Protein AF-A0A2D6W1P0-F1 (afdb_monomer)

Solvent-accessible surface area (backbone atoms only — not comparable to full-atom values): 7410 Å² total; per-residue (Å²): 141,78,86,78,76,79,47,57,60,97,84,39,80,46,77,83,50,71,80,72,57,67,81,86,66,73,48,84,64,93,72,79,50,65,65,57,55,51,51,40,35,72,73,71,72,52,80,38,62,82,81,75,64,60,64,67,62,50,53,52,54,52,46,55,55,42,56,55,36,45,76,72,60,40,39,37,80,93,46,64,66,88,75,61,48,64,22,85,86,48,63,71,57,87,84,68,80,71,76,78,73,72,79,70,78,71,79,70,80,82,126

Secondary structure (DSSP, 8-state):
-------EETTEE---SGGGS----B---TT--HHHHHHHHHHHS--B-TT-S-HHHHHHHHHHHHHHHHHTT-B-TTS-GGG-PBPGGG---TT----------------

pLDDT: mean 74.5, std 21.24, range [29.62, 96.38]

Radius of gyration: 19.56 Å; Cα contacts (8 Å, |Δi|>4): 66; chains: 1; bounding box: 36×55×46 Å

Foldseek 3Di:
DDDPPQDDDVNHGQDPDVVSVDDQDAQDPPDVPVVSVVVCCVPVVDHDHPPPDDPVVVLVVLLVVLVVCVVVVQADPVDDSSVRHGDPVNPPPPPPPPPPPPPPVPPVPPD

Mean predicted aligned error: 12.72 Å

Structure (mmCIF, N/CA/C/O backbone):
data_AF-A0A2D6W1P0-F1
#
_entry.id   AF-A0A2D6W1P0-F1
#
loop_
_atom_site.group_PDB
_atom_site.id
_atom_site.type_symbol
_atom_site.label_atom_id
_atom_site.label_alt_id
_atom_site.label_comp_id
_atom_site.label_asym_id
_atom_site.label_entity_id
_atom_site.label_seq_id
_atom_site.pdbx_PDB_ins_code
_atom_site.Cartn_x
_atom_site.Cartn_y
_atom_site.Cartn_z
_atom_site.occupancy
_atom_site.B_iso_or_equiv
_atom_site.auth_seq_id
_atom_site.auth_comp_id
_atom_site.auth_asym_id
_atom_site.auth_atom_id
_atom_site.pdbx_PDB_model_num
ATOM 1 N N . MET A 1 1 ? 5.091 34.221 12.058 1.00 39.25 1 MET A N 1
ATOM 2 C CA . MET A 1 1 ? 4.004 33.687 11.210 1.00 39.25 1 MET A CA 1
ATOM 3 C C . MET A 1 1 ? 4.605 33.625 9.813 1.00 39.25 1 MET A C 1
ATOM 5 O O . MET A 1 1 ? 4.682 34.667 9.190 1.00 39.25 1 MET A O 1
ATOM 9 N N . THR A 1 2 ? 5.288 32.566 9.380 1.00 40.50 2 THR A N 1
ATOM 10 C CA . THR A 1 2 ? 5.061 31.110 9.481 1.00 40.50 2 THR A CA 1
ATOM 11 C C . THR A 1 2 ? 6.376 30.348 9.733 1.00 40.50 2 THR A C 1
ATOM 13 O O . THR A 1 2 ? 7.418 30.749 9.232 1.00 40.50 2 THR A O 1
ATOM 16 N N . ASP A 1 3 ? 6.328 29.281 10.533 1.00 44.81 3 ASP A N 1
ATOM 17 C CA . ASP A 1 3 ? 7.434 28.335 10.744 1.00 44.81 3 ASP A CA 1
ATOM 18 C C . ASP A 1 3 ? 7.416 27.327 9.584 1.00 44.81 3 ASP A C 1
ATOM 20 O O . ASP A 1 3 ? 6.594 26.410 9.564 1.00 44.81 3 ASP A O 1
ATOM 24 N N . GLU A 1 4 ? 8.224 27.562 8.545 1.00 56.94 4 GLU A N 1
ATOM 25 C CA . GLU A 1 4 ? 8.414 26.591 7.464 1.00 56.94 4 GLU A CA 1
ATOM 26 C C . GLU A 1 4 ? 9.164 25.387 8.033 1.00 56.94 4 GLU A C 1
ATOM 28 O O . GLU A 1 4 ? 10.386 25.392 8.183 1.00 56.94 4 GLU A O 1
ATOM 33 N N . THR A 1 5 ? 8.408 24.354 8.402 1.00 65.62 5 THR A N 1
ATOM 34 C CA . THR A 1 5 ? 8.936 23.113 8.960 1.00 65.62 5 THR A CA 1
ATOM 35 C C . THR A 1 5 ? 9.919 22.498 7.968 1.00 65.62 5 THR A C 1
ATOM 37 O O . THR A 1 5 ? 9.521 21.870 6.985 1.00 65.62 5 THR A O 1
ATOM 40 N N . THR A 1 6 ? 11.215 22.690 8.216 1.00 72.81 6 THR A N 1
ATOM 41 C CA . THR A 1 6 ? 12.283 22.068 7.433 1.00 72.81 6 THR A CA 1
ATOM 42 C C . THR A 1 6 ? 12.083 20.557 7.497 1.00 72.81 6 THR A C 1
ATOM 44 O O . THR A 1 6 ? 12.188 19.944 8.561 1.00 72.81 6 THR A O 1
ATOM 47 N N . ARG A 1 7 ? 11.735 19.946 6.362 1.00 74.38 7 ARG A N 1
ATOM 48 C CA . ARG A 1 7 ? 11.598 18.492 6.256 1.00 74.38 7 ARG A CA 1
ATOM 49 C C . ARG A 1 7 ? 12.997 17.904 6.185 1.00 74.38 7 ARG A C 1
ATOM 51 O O . ARG A 1 7 ? 13.797 18.350 5.375 1.00 74.38 7 ARG A O 1
ATOM 58 N N . CYS A 1 8 ? 13.296 16.912 7.017 1.00 80.94 8 CYS A N 1
ATOM 59 C CA . CYS A 1 8 ? 14.613 16.280 7.053 1.00 80.94 8 CYS A CA 1
ATOM 60 C C . CYS A 1 8 ? 14.511 14.763 6.860 1.00 80.94 8 CYS A C 1
ATOM 62 O O . CYS A 1 8 ? 13.665 14.112 7.473 1.00 80.94 8 CYS A O 1
ATOM 64 N N . PHE A 1 9 ? 15.427 14.177 6.088 1.00 74.19 9 PHE A N 1
ATOM 65 C CA . PHE A 1 9 ? 15.638 12.732 5.988 1.00 74.19 9 PHE A CA 1
ATOM 66 C C . PHE A 1 9 ? 16.990 12.388 6.610 1.00 74.19 9 PHE A C 1
ATOM 68 O O . PHE A 1 9 ? 18.024 12.917 6.211 1.00 74.19 9 PHE A O 1
ATOM 75 N N . ARG A 1 10 ? 16.992 11.532 7.641 1.00 82.56 10 ARG A N 1
ATOM 76 C CA . ARG A 1 10 ? 18.196 11.210 8.439 1.00 82.56 10 ARG A CA 1
ATOM 77 C C . ARG A 1 10 ? 18.926 12.456 8.980 1.00 82.56 10 ARG A C 1
ATOM 79 O O . ARG A 1 10 ? 20.151 12.478 9.052 1.00 82.56 10 ARG A O 1
ATOM 86 N N . GLY A 1 11 ? 18.172 13.495 9.343 1.00 82.56 11 GLY A N 1
ATOM 87 C CA . GLY A 1 11 ? 18.719 14.763 9.840 1.00 82.56 11 GLY A CA 1
ATOM 88 C C . GLY A 1 11 ? 19.332 15.666 8.764 1.00 82.56 11 GLY A C 1
ATOM 89 O O . GLY A 1 11 ? 19.842 16.726 9.106 1.00 82.56 11 GLY A O 1
ATOM 90 N N . GLN A 1 12 ? 19.279 15.276 7.487 1.00 81.12 12 GLN A N 1
ATOM 91 C CA . GLN A 1 12 ? 19.648 16.137 6.366 1.00 81.12 12 GLN A CA 1
ATOM 92 C C . GLN A 1 12 ? 18.402 16.853 5.843 1.00 81.12 12 GLN A C 1
ATOM 94 O O . GLN A 1 12 ? 17.386 16.178 5.648 1.00 81.12 12 GLN A O 1
ATOM 99 N N . PRO A 1 13 ? 18.449 18.179 5.626 1.00 83.94 13 PRO A N 1
ATOM 100 C CA . PRO A 1 13 ? 17.324 18.908 5.061 1.00 83.94 13 PRO A CA 1
ATOM 101 C C . PRO A 1 13 ? 17.007 18.363 3.667 1.00 83.94 13 PRO A C 1
ATOM 103 O O . PRO A 1 13 ? 17.900 18.120 2.857 1.00 83.94 13 PRO A O 1
ATOM 106 N N . VAL A 1 14 ? 15.724 18.140 3.415 1.00 82.88 14 VAL A N 1
ATOM 107 C CA . VAL A 1 14 ? 15.178 17.714 2.131 1.00 82.88 14 VAL A CA 1
ATOM 108 C C . VAL A 1 14 ? 14.498 18.920 1.520 1.00 82.88 14 VAL A C 1
ATOM 110 O O . VAL A 1 14 ? 13.661 19.564 2.156 1.00 82.88 14 VAL A O 1
ATOM 113 N N . GLU A 1 15 ? 14.865 19.219 0.282 1.00 82.19 15 GLU A N 1
ATOM 114 C CA . GLU A 1 15 ? 14.207 20.260 -0.485 1.00 82.19 15 GLU A CA 1
ATOM 115 C C . GLU A 1 15 ? 12.730 19.890 -0.674 1.00 82.19 15 GLU A C 1
ATOM 117 O O . GLU A 1 15 ? 12.401 18.817 -1.175 1.00 82.19 15 GLU A O 1
ATOM 122 N N . ALA A 1 16 ? 11.836 20.751 -0.186 1.00 76.81 16 ALA A N 1
ATOM 123 C CA . ALA A 1 16 ? 10.405 20.469 -0.124 1.00 76.81 16 ALA A CA 1
ATOM 124 C C . ALA A 1 16 ? 9.620 20.999 -1.338 1.00 76.81 16 ALA A C 1
ATOM 126 O O . ALA A 1 16 ? 8.387 21.005 -1.310 1.00 76.81 16 ALA A O 1
ATOM 127 N N . THR A 1 17 ? 10.319 21.485 -2.366 1.00 79.12 17 THR A N 1
ATOM 128 C CA . THR A 1 17 ? 9.713 22.044 -3.577 1.00 79.12 17 THR A CA 1
ATOM 129 C C . THR A 1 17 ? 9.045 20.927 -4.387 1.00 79.12 17 THR A C 1
ATOM 131 O O . THR A 1 17 ? 9.562 19.807 -4.426 1.00 79.12 17 THR A O 1
ATOM 134 N N . PRO A 1 18 ? 7.887 21.173 -5.027 1.00 70.56 18 PRO A N 1
ATOM 135 C CA . PRO A 1 18 ? 7.272 20.195 -5.925 1.00 70.56 18 PRO A CA 1
ATOM 136 C C . PRO A 1 18 ? 8.238 19.699 -7.007 1.00 70.56 18 PRO A C 1
ATOM 138 O O . PRO A 1 18 ? 8.207 18.533 -7.373 1.00 70.56 18 PRO A O 1
ATOM 141 N N . GLU A 1 19 ? 9.141 20.559 -7.472 1.00 76.50 19 GLU A N 1
ATOM 142 C CA . GLU A 1 19 ? 10.140 20.252 -8.493 1.00 76.50 19 GLU A CA 1
ATOM 143 C C . GLU A 1 19 ? 11.246 19.314 -7.981 1.00 76.50 19 GLU A C 1
ATOM 145 O O . GLU A 1 19 ? 11.792 18.534 -8.764 1.00 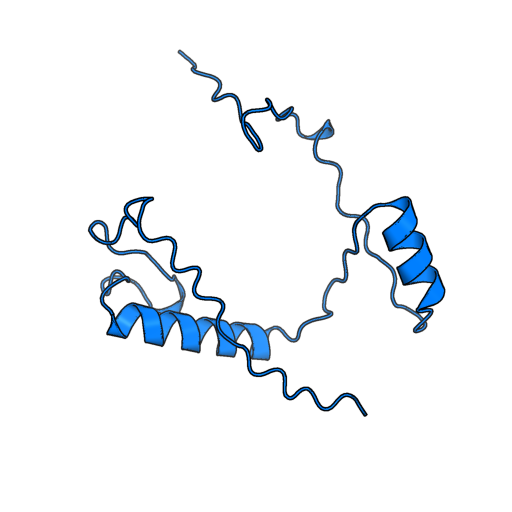76.50 19 GLU A O 1
ATOM 150 N N . ALA A 1 20 ? 11.555 19.344 -6.677 1.00 77.44 20 ALA A N 1
ATOM 151 C CA . ALA A 1 20 ? 12.472 18.391 -6.046 1.00 77.44 20 ALA A CA 1
ATOM 152 C C . ALA A 1 20 ? 11.873 16.976 -5.953 1.00 77.44 20 ALA A C 1
ATOM 154 O O . ALA A 1 20 ? 12.613 15.990 -5.903 1.00 77.44 20 ALA A O 1
ATOM 155 N N . PHE A 1 21 ? 10.541 16.858 -5.979 1.00 73.69 21 PHE A N 1
ATOM 156 C CA . PHE A 1 21 ? 9.817 15.590 -6.042 1.00 73.69 21 PHE A CA 1
ATOM 157 C C . PHE A 1 21 ? 9.245 15.372 -7.449 1.00 73.69 21 PHE A C 1
ATOM 159 O O . PHE A 1 21 ? 8.067 15.605 -7.704 1.00 73.69 21 PHE A O 1
ATOM 166 N N . GLY A 1 22 ? 10.080 14.901 -8.377 1.00 75.19 22 GLY A N 1
ATOM 167 C CA . GLY A 1 22 ? 9.614 14.506 -9.711 1.00 75.19 22 GLY A CA 1
ATOM 168 C C . GLY A 1 22 ? 8.569 13.379 -9.673 1.00 75.19 22 GLY A C 1
ATOM 169 O O . GLY A 1 22 ? 8.502 12.597 -8.721 1.00 75.19 22 GLY A O 1
ATOM 170 N N . GLU A 1 23 ? 7.761 13.265 -10.729 1.00 80.25 23 GLU A N 1
ATOM 171 C CA . GLU A 1 23 ? 6.791 12.172 -10.857 1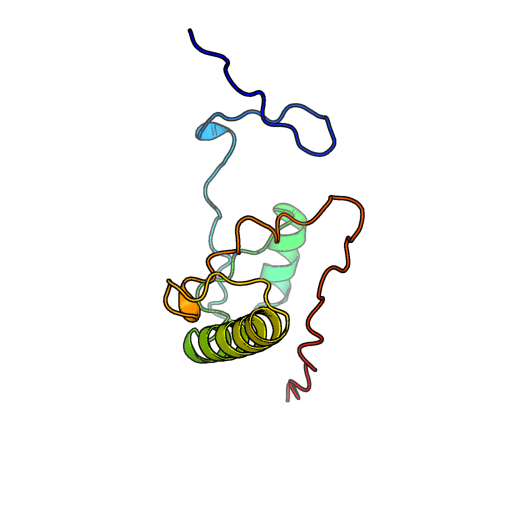.00 80.25 23 GLU A CA 1
ATOM 172 C C . GLU A 1 23 ? 7.483 10.803 -10.948 1.00 80.25 23 GLU A C 1
ATOM 174 O O . GLU A 1 23 ? 8.522 10.639 -11.596 1.00 80.25 23 GLU A O 1
ATOM 179 N N . LEU A 1 24 ? 6.870 9.782 -10.340 1.00 83.94 24 LEU A N 1
ATOM 180 C CA . LEU A 1 24 ? 7.318 8.403 -10.510 1.00 83.94 24 LEU A CA 1
ATOM 181 C C . LEU A 1 24 ? 6.994 7.938 -11.927 1.00 83.94 24 LEU A C 1
ATOM 183 O O . LEU A 1 24 ? 5.835 7.728 -12.282 1.00 83.94 24 LEU A O 1
ATOM 187 N N . ARG A 1 25 ? 8.030 7.732 -12.742 1.00 84.69 25 ARG A N 1
ATOM 188 C CA . ARG A 1 25 ? 7.853 7.265 -14.117 1.00 84.69 25 ARG A CA 1
ATOM 189 C C . ARG A 1 25 ? 7.477 5.778 -14.126 1.00 84.69 25 ARG A C 1
ATOM 191 O O . ARG A 1 25 ? 8.318 4.976 -13.705 1.00 84.69 25 ARG A O 1
ATOM 198 N N . PRO A 1 26 ? 6.309 5.381 -14.675 1.00 84.50 26 PRO A N 1
ATOM 199 C CA . PRO A 1 26 ? 5.908 3.978 -14.762 1.00 84.50 26 PRO A CA 1
ATOM 200 C C . PRO A 1 26 ? 6.990 3.140 -15.434 1.00 84.50 26 PRO A C 1
ATOM 202 O O . PRO A 1 26 ? 7.513 3.506 -16.490 1.00 84.50 26 PRO A O 1
ATOM 205 N N . SER A 1 27 ? 7.369 2.042 -14.796 1.00 84.19 27 SER A N 1
ATOM 206 C CA . SER A 1 27 ? 8.227 1.020 -15.376 1.00 84.19 27 SER A CA 1
ATOM 207 C C . SER A 1 27 ? 7.348 0.113 -16.212 1.00 84.19 27 SER A C 1
ATOM 209 O O . SER A 1 27 ? 6.629 -0.719 -15.671 1.00 84.19 27 SER A O 1
ATOM 211 N N . ASP A 1 28 ? 7.364 0.340 -17.524 1.00 71.69 28 ASP A N 1
ATOM 212 C CA . ASP A 1 28 ? 6.597 -0.465 -18.462 1.00 71.69 28 ASP A CA 1
ATOM 213 C C . ASP A 1 28 ? 6.979 -1.946 -18.325 1.00 71.69 28 ASP A C 1
ATOM 215 O O . ASP A 1 28 ? 8.154 -2.318 -18.381 1.00 71.69 28 ASP A O 1
ATOM 219 N N . VAL A 1 29 ? 5.965 -2.775 -18.096 1.00 65.19 29 VAL A N 1
ATOM 220 C CA . VAL A 1 29 ? 6.077 -4.227 -17.930 1.00 65.19 29 VAL A CA 1
ATOM 221 C C . VAL A 1 29 ? 5.637 -4.946 -19.207 1.00 65.19 29 VAL A C 1
ATOM 223 O O . VAL A 1 29 ? 5.626 -6.174 -19.222 1.00 65.19 29 VAL A O 1
ATOM 226 N N . ALA A 1 30 ? 5.276 -4.208 -20.271 1.00 57.66 30 ALA A N 1
ATOM 227 C CA . ALA A 1 30 ? 4.484 -4.687 -21.403 1.00 57.66 30 ALA A CA 1
ATOM 228 C C . ALA A 1 30 ? 4.973 -5.981 -22.063 1.00 57.66 30 ALA A C 1
ATOM 230 O O . ALA A 1 30 ? 4.176 -6.611 -22.750 1.00 57.66 30 ALA A O 1
ATOM 231 N N . GLN A 1 31 ? 6.219 -6.427 -21.867 1.00 55.22 31 GLN A N 1
ATOM 232 C CA . GLN A 1 31 ? 6.677 -7.724 -22.375 1.00 55.22 31 GLN A CA 1
ATOM 233 C C . GLN A 1 31 ? 7.731 -8.408 -21.491 1.00 55.22 31 GLN A C 1
ATOM 235 O O . GLN A 1 31 ? 8.785 -8.751 -22.006 1.00 55.22 31 GLN A O 1
ATOM 240 N N . HIS A 1 32 ? 7.507 -8.598 -20.181 1.00 54.91 32 HIS A N 1
ATOM 241 C CA . HIS A 1 32 ? 8.344 -9.478 -19.325 1.00 54.91 32 HIS A CA 1
ATOM 242 C C . HIS A 1 32 ? 9.872 -9.345 -19.512 1.00 54.91 32 HIS A C 1
ATOM 244 O O . HIS A 1 32 ? 10.626 -10.297 -19.308 1.00 54.91 32 HIS A O 1
ATOM 250 N N . ALA A 1 33 ? 10.359 -8.170 -19.909 1.00 70.25 33 ALA A N 1
ATOM 251 C CA . ALA A 1 33 ? 11.765 -7.969 -20.183 1.00 70.25 33 ALA A CA 1
ATOM 252 C C . ALA A 1 33 ? 12.427 -7.687 -18.838 1.00 70.25 33 ALA A C 1
ATOM 254 O O . ALA A 1 33 ? 12.648 -6.536 -18.462 1.00 70.25 33 ALA A O 1
ATOM 255 N N . THR A 1 34 ? 12.703 -8.746 -18.075 1.00 78.56 34 THR A N 1
ATOM 256 C CA . THR A 1 34 ? 13.415 -8.676 -16.791 1.00 78.56 34 THR A CA 1
ATOM 257 C C . THR A 1 34 ? 14.694 -7.838 -16.908 1.00 78.56 34 THR A C 1
ATOM 259 O O . THR A 1 34 ? 15.073 -7.153 -15.959 1.00 78.56 34 THR A O 1
ATOM 262 N N . ASP A 1 35 ? 15.317 -7.822 -18.088 1.00 85.00 35 ASP A N 1
ATOM 263 C CA . ASP A 1 35 ? 16.485 -6.998 -18.391 1.00 85.00 35 ASP A CA 1
ATOM 264 C C . ASP A 1 35 ? 16.183 -5.496 -18.464 1.00 85.00 35 ASP A C 1
ATOM 266 O O . ASP A 1 35 ? 16.978 -4.703 -17.963 1.00 85.00 35 ASP A O 1
ATOM 270 N N . GLU A 1 36 ? 15.032 -5.080 -18.999 1.00 85.00 36 GLU A N 1
ATOM 271 C CA . GLU A 1 36 ? 14.623 -3.669 -19.003 1.00 85.00 36 GLU A CA 1
ATOM 272 C C . GLU A 1 36 ? 14.312 -3.191 -17.583 1.00 85.00 36 GLU A C 1
ATOM 274 O O . GLU A 1 36 ? 14.756 -2.116 -17.178 1.00 85.00 36 GLU A O 1
ATOM 279 N N . LEU A 1 37 ? 13.636 -4.019 -16.782 1.00 87.69 37 LEU A N 1
ATOM 280 C CA . LEU A 1 37 ? 13.405 -3.714 -15.368 1.00 87.69 37 LEU A CA 1
ATOM 281 C C . LEU A 1 37 ? 14.728 -3.600 -14.603 1.00 87.69 37 LEU A C 1
ATOM 283 O O . LEU A 1 37 ? 14.913 -2.663 -13.830 1.00 87.69 37 LEU A O 1
ATOM 287 N N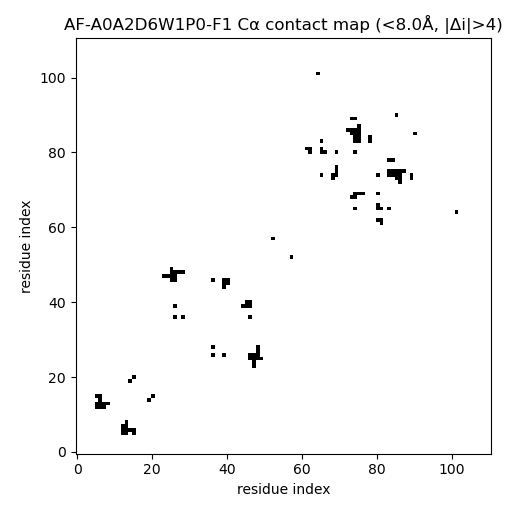 . ARG A 1 38 ? 15.685 -4.503 -14.850 1.00 87.62 38 ARG A N 1
ATOM 288 C CA . ARG A 1 38 ? 17.017 -4.433 -14.236 1.00 87.62 38 ARG A CA 1
ATOM 289 C C . ARG A 1 38 ? 17.770 -3.177 -14.670 1.00 87.62 38 ARG A C 1
ATOM 291 O O . ARG A 1 38 ? 18.347 -2.502 -13.820 1.00 87.62 38 ARG A O 1
ATOM 298 N N . ARG A 1 39 ? 17.729 -2.833 -15.960 1.00 88.25 39 ARG A N 1
ATOM 299 C CA . ARG A 1 39 ? 18.337 -1.612 -16.502 1.00 88.25 39 ARG A CA 1
ATOM 300 C C . ARG A 1 39 ? 17.738 -0.365 -15.855 1.00 88.25 39 ARG A C 1
ATOM 302 O O . ARG A 1 39 ? 18.485 0.522 -15.452 1.00 88.25 39 ARG A O 1
ATOM 309 N N . ARG A 1 40 ? 16.410 -0.304 -15.710 1.00 88.25 40 ARG A N 1
ATOM 310 C CA . ARG A 1 40 ? 15.726 0.809 -15.039 1.00 88.25 40 ARG A CA 1
ATOM 311 C C . ARG A 1 40 ? 16.051 0.886 -13.559 1.00 88.25 40 ARG A C 1
ATOM 313 O O . ARG A 1 40 ? 16.346 1.969 -13.080 1.00 88.25 40 ARG A O 1
ATOM 320 N N . PHE A 1 41 ? 16.088 -0.241 -12.853 1.00 88.75 41 PHE A N 1
ATOM 321 C CA . PHE A 1 41 ? 16.490 -0.253 -11.449 1.00 88.75 41 PHE A CA 1
ATOM 322 C C . PHE A 1 41 ? 17.923 0.268 -11.261 1.00 88.75 41 PHE A C 1
ATOM 324 O O . PHE A 1 41 ? 18.180 1.037 -10.343 1.00 88.75 41 PHE A O 1
ATOM 331 N N . GLN A 1 42 ? 18.845 -0.097 -12.157 1.00 91.44 42 GLN A N 1
ATOM 332 C CA . GLN A 1 42 ? 20.223 0.405 -12.131 1.00 91.44 42 GLN A CA 1
ATOM 333 C C . GLN A 1 42 ? 20.330 1.89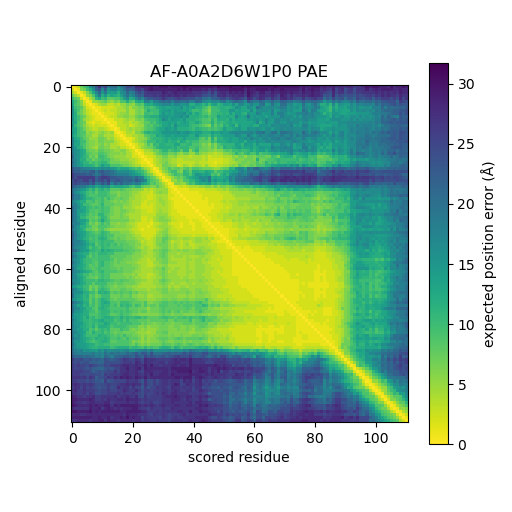9 -12.470 1.00 91.44 42 GLN A C 1
ATOM 335 O O . GLN A 1 42 ? 21.164 2.584 -11.887 1.00 91.44 42 GLN A O 1
ATOM 340 N N . ALA A 1 43 ? 19.524 2.394 -13.412 1.00 89.25 43 ALA A N 1
ATOM 341 C CA . ALA A 1 43 ? 19.576 3.785 -13.860 1.00 89.25 43 ALA A CA 1
ATOM 342 C C . ALA A 1 43 ? 18.838 4.747 -12.916 1.00 89.25 43 ALA A C 1
ATOM 344 O O . ALA A 1 43 ? 19.367 5.801 -12.576 1.00 89.25 43 ALA A O 1
ATOM 345 N N . ASP A 1 44 ? 17.629 4.374 -12.497 1.00 87.12 44 ASP A N 1
ATOM 346 C CA . ASP A 1 44 ? 16.709 5.240 -11.759 1.00 87.12 44 ASP A CA 1
ATOM 347 C C . ASP A 1 44 ? 16.768 4.980 -10.239 1.00 87.12 44 ASP A C 1
ATOM 349 O O . ASP A 1 44 ? 16.359 5.826 -9.450 1.00 87.12 44 ASP A O 1
ATOM 353 N N . GLY A 1 45 ? 17.266 3.814 -9.801 1.00 89.44 45 GLY A N 1
ATOM 354 C CA . GLY A 1 45 ? 17.312 3.412 -8.386 1.00 89.44 45 GLY A CA 1
ATOM 355 C C . GLY A 1 45 ? 15.966 2.951 -7.810 1.00 89.44 45 GLY A C 1
ATOM 356 O O . GLY A 1 45 ? 15.882 2.615 -6.630 1.00 89.44 45 GLY A O 1
ATOM 357 N N . TYR A 1 46 ? 14.911 2.923 -8.627 1.00 89.06 46 TYR A N 1
ATOM 358 C CA . TYR A 1 46 ? 13.565 2.502 -8.243 1.00 89.06 46 TYR A CA 1
ATOM 359 C C . TYR A 1 46 ? 12.822 1.853 -9.418 1.00 89.06 46 TYR A C 1
ATOM 361 O O . TYR A 1 46 ? 13.225 1.962 -10.576 1.00 89.06 46 TYR A O 1
ATOM 369 N N . LEU A 1 47 ? 11.706 1.184 -9.116 1.00 89.25 47 LEU A N 1
ATOM 370 C CA . LEU A 1 47 ? 10.734 0.713 -10.103 1.00 89.25 47 LEU A CA 1
ATOM 371 C C . LEU A 1 47 ? 9.331 1.101 -9.645 1.00 89.25 47 LEU A C 1
ATOM 373 O O . LEU A 1 47 ? 8.955 0.826 -8.507 1.00 89.25 47 LEU A O 1
ATOM 377 N N . TYR A 1 48 ? 8.553 1.710 -10.538 1.00 88.81 48 TYR A N 1
ATOM 378 C CA . TYR A 1 48 ? 7.146 2.005 -10.287 1.00 88.81 48 TYR A CA 1
ATOM 379 C C . TYR A 1 48 ? 6.274 1.095 -11.153 1.00 88.81 48 TYR A C 1
ATOM 381 O O . TYR A 1 48 ? 6.213 1.268 -12.367 1.00 88.81 48 TYR A O 1
ATOM 389 N N . LEU A 1 49 ? 5.640 0.099 -10.528 1.00 88.12 49 LEU A N 1
ATOM 390 C CA . LEU A 1 49 ? 4.871 -0.955 -11.197 1.00 88.12 49 LEU A CA 1
ATOM 391 C C . LEU A 1 49 ? 3.379 -0.810 -10.844 1.00 88.12 49 LEU A C 1
ATOM 393 O O . LEU A 1 49 ? 2.915 -1.426 -9.880 1.00 88.12 49 LEU A O 1
ATOM 397 N N . PRO A 1 50 ? 2.625 0.046 -11.560 1.00 84.19 50 PRO A N 1
ATOM 398 C CA . PRO A 1 50 ? 1.202 0.217 -11.297 1.00 84.19 50 PRO A CA 1
ATOM 399 C C . PRO A 1 50 ? 0.445 -1.089 -11.567 1.00 84.19 50 PRO A C 1
ATOM 401 O O . PRO A 1 50 ? 0.773 -1.819 -12.498 1.00 84.19 50 PRO A O 1
ATOM 404 N N . ALA A 1 51 ? -0.570 -1.373 -10.745 1.00 82.81 51 ALA A N 1
ATOM 405 C CA . ALA A 1 51 ? -1.421 -2.566 -10.847 1.00 82.81 51 ALA A CA 1
ATOM 406 C C . ALA A 1 51 ? -0.689 -3.925 -10.764 1.00 82.81 51 ALA A C 1
ATOM 408 O O . ALA A 1 51 ? -1.256 -4.948 -11.135 1.00 82.81 51 ALA A O 1
ATOM 409 N N . LEU A 1 52 ? 0.547 -3.961 -10.245 1.00 85.06 52 LEU A N 1
ATOM 410 C CA . LEU A 1 52 ? 1.247 -5.222 -9.972 1.00 85.06 52 LEU A CA 1
ATOM 411 C C . LEU A 1 52 ? 0.538 -6.058 -8.897 1.00 85.06 52 LEU A C 1
ATOM 413 O O . LEU A 1 52 ? 0.565 -7.284 -8.941 1.00 85.06 52 LEU A O 1
ATOM 417 N N . LEU A 1 53 ? -0.048 -5.382 -7.909 1.00 86.56 53 LEU A N 1
ATOM 418 C CA . LEU A 1 53 ? -0.736 -6.006 -6.788 1.00 86.56 53 LEU A CA 1
ATOM 419 C C . LEU A 1 53 ? -2.241 -5.946 -7.026 1.00 86.56 53 LEU A C 1
ATOM 421 O O . LEU A 1 53 ? -2.777 -4.889 -7.360 1.00 86.56 53 LEU A O 1
ATOM 425 N N . ASP A 1 54 ? -2.908 -7.075 -6.809 1.00 89.06 54 ASP A N 1
ATOM 426 C CA . ASP A 1 54 ? -4.362 -7.144 -6.801 1.00 89.06 54 ASP A CA 1
ATOM 427 C C . ASP A 1 54 ? -4.929 -6.367 -5.602 1.00 89.06 54 ASP A C 1
ATOM 429 O O . ASP A 1 54 ? -4.584 -6.627 -4.444 1.00 89.06 54 ASP A O 1
ATOM 433 N N . CYS A 1 55 ? -5.800 -5.397 -5.885 1.00 90.19 55 CYS A N 1
ATOM 434 C CA . CYS A 1 55 ? -6.372 -4.517 -4.870 1.00 90.19 55 CYS A CA 1
ATOM 435 C C . CYS A 1 55 ? -7.178 -5.293 -3.826 1.00 90.19 55 CYS A C 1
ATOM 437 O O . CYS A 1 55 ? -7.102 -4.958 -2.643 1.00 90.19 55 CYS A O 1
ATOM 439 N N . ASP A 1 56 ? -7.908 -6.331 -4.232 1.00 93.12 56 ASP A N 1
ATOM 440 C CA . ASP A 1 56 ? -8.745 -7.104 -3.313 1.00 93.12 56 ASP A CA 1
ATOM 441 C C . ASP A 1 56 ? -7.880 -7.885 -2.316 1.00 93.12 56 ASP A C 1
ATOM 443 O O . ASP A 1 56 ? -8.119 -7.835 -1.105 1.00 93.12 56 ASP A O 1
ATOM 447 N N . THR A 1 57 ? -6.803 -8.508 -2.800 1.00 92.38 57 THR A N 1
ATOM 448 C CA . THR A 1 57 ? -5.794 -9.168 -1.960 1.00 92.38 57 THR A CA 1
ATOM 449 C C . THR A 1 57 ? -5.165 -8.197 -0.954 1.00 92.38 57 THR A C 1
ATOM 451 O O . THR A 1 57 ? -5.044 -8.514 0.233 1.00 92.38 57 THR A O 1
ATOM 454 N N . ILE A 1 58 ? -4.811 -6.982 -1.386 1.00 93.12 58 ILE A N 1
ATOM 455 C CA . ILE A 1 58 ? -4.228 -5.965 -0.497 1.00 93.12 58 ILE A CA 1
ATOM 456 C C . ILE A 1 58 ? -5.237 -5.471 0.542 1.00 93.12 58 ILE A C 1
ATOM 458 O O . ILE A 1 58 ? -4.876 -5.275 1.704 1.00 93.12 58 ILE A O 1
ATOM 462 N N . LEU A 1 59 ? -6.506 -5.299 0.168 1.00 94.56 59 LEU A N 1
ATOM 463 C CA . LEU A 1 59 ? -7.558 -4.894 1.101 1.00 94.56 59 LEU A CA 1
ATOM 464 C C . LEU A 1 59 ? -7.865 -5.985 2.135 1.00 94.56 59 LEU A C 1
ATOM 466 O O . LEU A 1 59 ? -8.107 -5.659 3.301 1.00 94.56 59 LEU A O 1
ATOM 470 N N . ALA A 1 60 ? -7.806 -7.260 1.745 1.00 94.44 60 ALA A N 1
ATOM 471 C CA . ALA A 1 60 ? -7.934 -8.385 2.666 1.00 94.44 60 ALA A CA 1
ATOM 472 C C . ALA A 1 60 ? -6.766 -8.431 3.666 1.00 94.44 60 ALA A C 1
ATOM 474 O O . ALA A 1 60 ? -6.999 -8.468 4.876 1.00 94.44 60 ALA A O 1
ATOM 475 N N . ALA A 1 61 ? -5.522 -8.319 3.186 1.00 93.38 61 ALA A N 1
ATOM 476 C CA . ALA A 1 61 ? -4.341 -8.251 4.049 1.00 93.38 61 ALA A CA 1
ATOM 477 C C . ALA A 1 61 ? -4.396 -7.038 4.996 1.00 93.38 61 ALA A C 1
ATOM 479 O O . ALA A 1 61 ? -4.144 -7.158 6.195 1.00 93.38 61 ALA A O 1
ATOM 480 N N . ARG A 1 62 ? -4.804 -5.864 4.488 1.00 95.56 62 ARG A N 1
ATOM 481 C CA . ARG A 1 62 ? -5.016 -4.662 5.310 1.00 95.56 62 ARG A CA 1
ATOM 482 C C . ARG A 1 62 ? -6.012 -4.930 6.437 1.00 95.56 62 ARG A C 1
ATOM 484 O O . ARG A 1 62 ? -5.742 -4.546 7.573 1.00 95.56 62 ARG A O 1
ATOM 491 N N . ARG A 1 63 ? -7.147 -5.570 6.141 1.00 96.19 63 ARG A N 1
ATOM 492 C CA . ARG A 1 63 ? -8.156 -5.911 7.153 1.00 96.19 63 ARG A CA 1
ATOM 493 C C . ARG A 1 63 ? -7.566 -6.792 8.247 1.00 96.19 63 ARG A C 1
ATOM 495 O O . ARG A 1 63 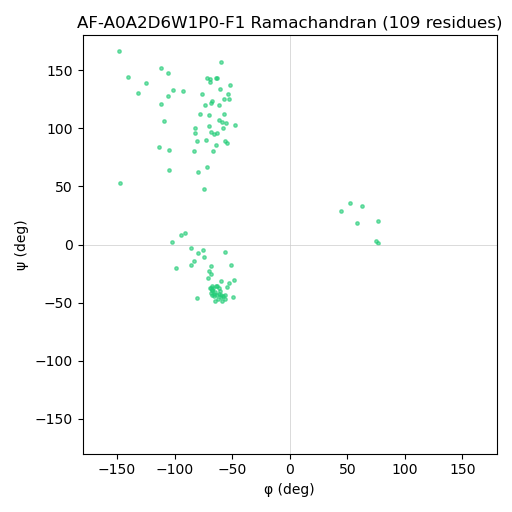? -7.725 -6.460 9.415 1.00 96.19 63 ARG A O 1
ATOM 502 N N . GLU A 1 64 ? -6.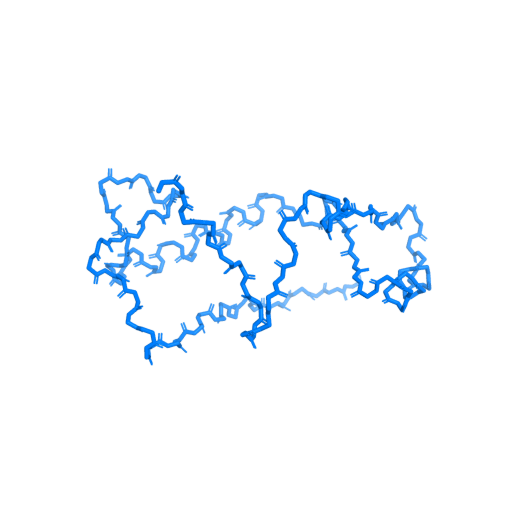850 -7.852 7.885 1.00 96.38 64 GLU A N 1
ATOM 503 C CA . GLU A 1 64 ? -6.248 -8.773 8.855 1.00 96.38 64 GLU A CA 1
ATOM 504 C C . GLU A 1 64 ? -5.318 -8.049 9.844 1.00 96.38 64 GLU A C 1
ATOM 506 O O . GLU A 1 64 ? -5.359 -8.283 11.057 1.00 96.38 64 GLU A O 1
ATOM 511 N N . ILE A 1 65 ? -4.497 -7.127 9.337 1.00 93.19 65 ILE A N 1
ATOM 512 C CA . ILE A 1 65 ? -3.598 -6.311 10.161 1.00 93.19 65 ILE A CA 1
ATOM 513 C C . ILE A 1 65 ? -4.401 -5.438 11.126 1.00 93.19 65 ILE A C 1
ATOM 515 O O . ILE A 1 65 ? -4.096 -5.390 12.319 1.00 93.19 65 ILE A O 1
ATOM 519 N N . LEU A 1 66 ? -5.445 -4.772 10.634 1.00 94.69 66 LEU A N 1
ATOM 520 C CA . LEU A 1 66 ? -6.281 -3.898 11.454 1.00 94.69 66 LEU A CA 1
ATOM 521 C C . LEU A 1 66 ? -7.059 -4.689 12.513 1.00 94.69 66 LEU A C 1
ATOM 523 O O . LEU A 1 66 ? -7.143 -4.240 13.651 1.00 94.69 66 LEU A O 1
ATOM 527 N N . GLU A 1 67 ? -7.537 -5.898 12.208 1.00 95.56 67 GLU A N 1
ATOM 528 C CA . GLU A 1 67 ? -8.171 -6.792 13.190 1.00 95.56 67 GLU A CA 1
ATOM 529 C C . GLU A 1 67 ? -7.197 -7.230 14.296 1.00 95.56 67 GLU A C 1
ATOM 531 O O . GLU A 1 67 ? -7.582 -7.381 15.459 1.00 95.56 67 GLU A O 1
ATOM 536 N N . ARG A 1 68 ? -5.916 -7.447 13.970 1.00 93.81 68 ARG A N 1
ATOM 537 C CA . ARG A 1 68 ? -4.871 -7.721 14.974 1.00 93.81 68 ARG A CA 1
ATOM 538 C C . ARG A 1 68 ? -4.641 -6.502 15.875 1.00 93.81 68 ARG A C 1
ATOM 540 O O . ARG A 1 68 ? -4.593 -6.664 17.093 1.00 93.81 68 ARG A O 1
ATOM 547 N N . LEU A 1 69 ? -4.558 -5.303 15.295 1.00 90.00 69 LEU A N 1
ATOM 548 C CA . LEU A 1 69 ? -4.362 -4.052 16.037 1.00 90.00 69 LEU A CA 1
ATOM 549 C C . LEU A 1 69 ? -5.571 -3.686 16.913 1.00 90.00 69 LEU A C 1
ATOM 551 O O . LEU A 1 69 ? -5.392 -3.267 18.057 1.00 90.00 69 LEU A O 1
ATOM 555 N N . ASP A 1 70 ? -6.795 -3.898 16.425 1.00 92.88 70 ASP A N 1
ATOM 556 C CA . ASP A 1 70 ? -8.022 -3.660 17.193 1.00 92.88 70 ASP A CA 1
ATOM 557 C C . ASP A 1 70 ? -8.136 -4.604 18.398 1.00 92.88 70 ASP A C 1
ATOM 559 O O . ASP A 1 70 ? -8.471 -4.177 19.508 1.00 92.88 70 ASP A O 1
ATOM 563 N N . ARG A 1 71 ? -7.774 -5.884 18.225 1.00 92.56 71 ARG A N 1
ATOM 564 C CA . ARG A 1 71 ? -7.704 -6.845 19.340 1.00 92.56 71 ARG A CA 1
ATOM 565 C C . ARG A 1 71 ? -6.716 -6.419 20.423 1.00 92.56 71 ARG A C 1
ATOM 567 O O . ARG A 1 71 ? -6.942 -6.715 21.592 1.00 92.56 71 ARG A O 1
ATOM 574 N N . GLN A 1 72 ? -5.647 -5.727 20.044 1.00 89.50 72 GLN A N 1
ATOM 575 C CA . GLN A 1 72 ? -4.636 -5.198 20.961 1.00 89.50 72 GLN A CA 1
ATOM 576 C C . GLN A 1 72 ? -5.007 -3.816 21.535 1.00 89.50 72 GLN A C 1
ATOM 578 O O . GLN A 1 72 ? -4.294 -3.304 22.394 1.00 89.50 72 GLN A O 1
ATOM 583 N N . GLY A 1 73 ? -6.130 -3.225 21.106 1.00 89.19 73 GLY A N 1
ATOM 584 C CA . GLY A 1 73 ? -6.614 -1.934 21.602 1.00 89.19 73 GLY A CA 1
ATOM 585 C C . GLY A 1 73 ? -5.860 -0.723 21.047 1.00 89.19 73 GLY A C 1
ATOM 586 O O . GLY A 1 73 ? -5.897 0.346 21.654 1.00 89.19 73 GLY A O 1
ATOM 587 N N . TYR A 1 74 ? -5.167 -0.877 19.914 1.00 90.50 74 TYR A N 1
ATOM 588 C CA . TYR A 1 74 ? -4.422 0.212 19.276 1.00 90.50 74 TYR A CA 1
ATOM 589 C C . TYR A 1 74 ? -5.288 1.111 18.381 1.00 90.50 74 TYR A C 1
ATOM 591 O O . TYR A 1 74 ? -4.851 2.195 18.004 1.00 90.50 74 TYR A O 1
ATOM 599 N N . LEU A 1 75 ? -6.508 0.690 18.036 1.00 91.81 75 LEU A N 1
ATOM 600 C CA . LEU A 1 75 ? -7.405 1.446 17.159 1.00 91.81 75 LEU A CA 1
ATOM 601 C C . LEU A 1 75 ? -8.548 2.102 17.937 1.00 91.81 75 LEU A C 1
ATOM 603 O O . LEU A 1 75 ? -9.021 1.578 18.948 1.00 91.81 75 LEU A O 1
ATOM 607 N N . ASP A 1 76 ? -8.991 3.259 17.453 1.00 92.12 76 ASP A N 1
ATOM 608 C CA . ASP A 1 76 ? -10.191 3.927 17.937 1.00 92.12 76 ASP A CA 1
ATOM 609 C C . ASP A 1 76 ? -11.441 3.248 17.362 1.00 92.12 76 ASP A C 1
ATOM 611 O O . ASP A 1 76 ? -11.735 3.324 16.168 1.00 92.12 76 ASP A O 1
ATOM 615 N N . ARG A 1 77 ? -12.205 2.598 18.243 1.00 93.50 77 ARG A N 1
ATOM 616 C CA . ARG A 1 77 ? -13.427 1.859 17.896 1.00 93.50 77 ARG A CA 1
ATOM 617 C C . ARG A 1 77 ? -14.636 2.749 17.608 1.00 93.50 77 ARG A C 1
ATOM 619 O O . ARG A 1 77 ? -15.678 2.227 17.221 1.00 93.50 77 ARG A O 1
ATOM 626 N N . ASN A 1 78 ? -14.519 4.067 17.780 1.00 95.69 78 ASN A N 1
ATOM 627 C CA . ASN A 1 78 ? -15.542 5.011 17.323 1.00 95.69 78 ASN A CA 1
ATOM 628 C C . ASN A 1 78 ? -15.528 5.190 15.796 1.00 95.69 78 ASN A C 1
ATOM 630 O O . ASN A 1 78 ? -16.460 5.770 15.239 1.00 95.69 78 ASN A O 1
ATOM 634 N N . HIS A 1 79 ? -14.498 4.675 15.122 1.00 92.88 79 HIS A N 1
ATOM 635 C CA . HIS A 1 79 ? -14.358 4.692 13.673 1.00 92.88 79 HIS A CA 1
ATOM 636 C C . HIS A 1 79 ? -14.481 3.277 13.080 1.00 92.88 79 HIS A C 1
ATOM 638 O O . HIS A 1 79 ? -14.147 2.289 13.741 1.00 92.88 79 HIS A O 1
ATOM 644 N N . PRO A 1 80 ? -14.945 3.145 11.823 1.00 96.38 80 PRO A N 1
ATOM 645 C CA . PRO A 1 80 ? -14.869 1.891 11.083 1.00 96.38 80 PRO A CA 1
ATOM 646 C C . PRO A 1 80 ? -13.452 1.306 11.084 1.00 96.38 80 PRO A C 1
ATOM 648 O O . PRO A 1 80 ? -12.478 2.010 10.831 1.00 96.38 80 PRO A O 1
ATOM 651 N N . LEU A 1 81 ? -13.339 -0.011 11.281 1.00 94.00 81 LEU A N 1
ATOM 652 C CA . LEU A 1 81 ? -12.053 -0.715 11.366 1.00 94.00 81 LEU A CA 1
ATOM 653 C C . LEU A 1 81 ? -11.092 -0.362 10.220 1.00 94.00 81 LEU A C 1
ATOM 655 O O . LEU A 1 81 ? -9.913 -0.118 10.456 1.00 94.00 81 LEU A O 1
ATOM 659 N N . MET A 1 82 ? -11.601 -0.329 8.984 1.00 95.44 82 MET A N 1
ATOM 660 C CA . MET A 1 82 ? -10.796 -0.118 7.775 1.00 95.44 82 MET A CA 1
ATOM 661 C C . MET A 1 82 ? -10.208 1.295 7.651 1.00 95.44 82 MET A C 1
ATOM 663 O O . MET A 1 82 ? -9.211 1.462 6.934 1.00 95.44 82 MET A O 1
ATOM 667 N N . ASP A 1 83 ? -10.755 2.272 8.381 1.00 95.38 83 ASP A N 1
ATOM 668 C CA . ASP A 1 83 ? -10.210 3.631 8.448 1.00 95.38 83 ASP A CA 1
ATOM 669 C C . ASP A 1 83 ? -8.868 3.635 9.195 1.00 95.38 83 ASP A C 1
ATOM 671 O O . ASP A 1 83 ? -8.002 4.461 8.913 1.00 95.38 83 ASP A O 1
ATOM 675 N N . GLY A 1 84 ? -8.646 2.657 10.085 1.00 92.50 84 GLY A N 1
ATOM 676 C CA . GLY A 1 84 ? -7.372 2.461 10.777 1.00 92.50 84 GLY A CA 1
ATOM 677 C C . GLY A 1 84 ? -6.981 3.638 11.669 1.00 92.50 84 GLY A C 1
ATOM 678 O O . GLY A 1 84 ? -5.797 3.947 11.792 1.00 92.50 84 GLY A O 1
ATOM 679 N N . VAL A 1 85 ? -7.969 4.311 12.263 1.00 92.38 85 VAL A N 1
ATOM 680 C CA . VAL A 1 85 ? -7.744 5.445 13.163 1.00 92.38 85 VAL A CA 1
ATOM 681 C C . VAL A 1 85 ? -7.087 4.940 14.445 1.00 92.38 85 VAL A C 1
ATOM 683 O O . VAL A 1 85 ? -7.627 4.071 15.125 1.00 92.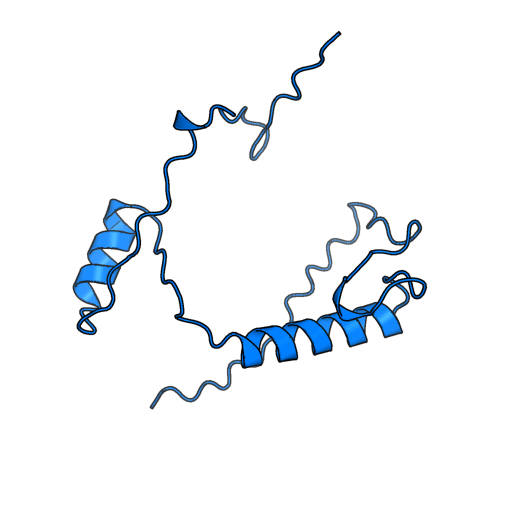38 85 VAL A O 1
ATOM 686 N N . ALA A 1 86 ? -5.904 5.463 14.765 1.00 91.25 86 ALA A N 1
ATOM 687 C CA . ALA A 1 86 ? -5.186 5.106 15.982 1.00 91.25 86 ALA A CA 1
ATOM 688 C C . ALA A 1 86 ? -5.867 5.711 17.216 1.00 91.25 86 ALA A C 1
ATOM 690 O O . ALA A 1 86 ? -6.329 6.850 17.190 1.00 91.25 86 ALA A O 1
ATOM 691 N N . HIS A 1 87 ? -5.876 4.974 18.323 1.00 86.06 87 HIS A N 1
ATOM 692 C CA . HIS A 1 87 ? -6.376 5.484 19.596 1.00 86.06 87 HIS A CA 1
ATOM 693 C C . HIS A 1 87 ? -5.422 6.563 20.150 1.00 86.06 87 HIS A C 1
ATOM 695 O O . HIS A 1 87 ? -4.207 6.378 20.121 1.00 86.06 87 HIS A O 1
ATOM 701 N N . GLU A 1 88 ? -5.908 7.661 20.736 1.00 78.06 88 GLU A N 1
ATOM 702 C CA . GLU A 1 88 ? -5.046 8.769 21.214 1.00 78.06 88 GLU A CA 1
ATOM 703 C C . GLU A 1 88 ? -3.934 8.309 22.179 1.00 78.06 88 GLU A C 1
ATOM 705 O O . GLU A 1 88 ? -2.796 8.773 22.131 1.00 78.06 88 GLU A O 1
ATOM 710 N N . LYS A 1 89 ? -4.246 7.326 23.033 1.00 67.44 89 LYS A N 1
ATOM 711 C CA . LYS A 1 89 ? -3.292 6.722 23.988 1.00 67.44 89 LYS A CA 1
ATOM 712 C C . LYS A 1 89 ? -2.348 5.684 23.380 1.00 67.44 89 LYS A C 1
ATOM 714 O O . LYS A 1 89 ? -1.460 5.201 24.072 1.00 67.44 89 LYS A O 1
ATOM 719 N N . SER A 1 90 ? -2.562 5.315 22.123 1.00 63.19 90 SER A N 1
ATOM 720 C CA . SER A 1 90 ? -1.707 4.385 21.386 1.00 63.19 90 SER A CA 1
ATOM 721 C C . SER A 1 90 ? -0.595 5.090 20.619 1.00 63.19 90 SER A C 1
ATOM 723 O O . SER A 1 90 ? 0.094 4.429 19.845 1.00 63.19 90 SER A O 1
ATOM 725 N N . ALA A 1 91 ? -0.394 6.400 20.853 1.00 53.53 91 ALA A N 1
ATOM 726 C CA . ALA A 1 91 ? 0.789 7.120 20.404 1.00 53.53 91 ALA A CA 1
ATOM 727 C C . ALA A 1 91 ? 2.012 6.283 20.777 1.00 53.53 91 ALA A C 1
ATOM 729 O O . ALA A 1 91 ? 2.376 6.164 21.949 1.00 53.53 91 ALA A O 1
ATOM 730 N N . VAL A 1 92 ? 2.562 5.613 19.766 1.00 54.00 92 VAL A N 1
ATOM 731 C CA . VAL A 1 92 ? 3.680 4.698 19.912 1.00 54.00 92 VAL A CA 1
ATOM 732 C C . VAL A 1 92 ? 4.798 5.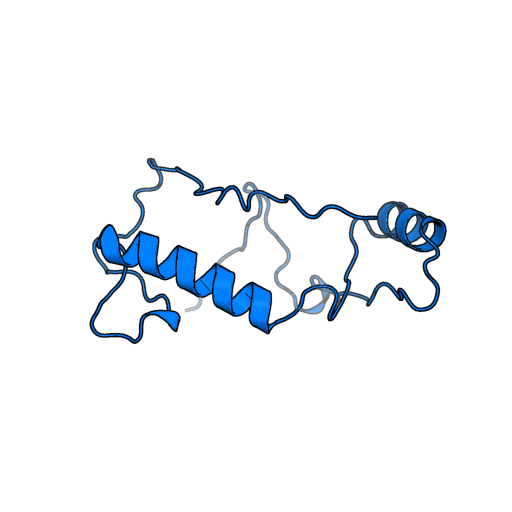533 20.507 1.00 54.00 92 VAL A C 1
ATOM 734 O O . VAL A 1 92 ? 5.375 6.378 19.822 1.00 54.00 92 VAL A O 1
ATOM 737 N N . SER A 1 93 ? 5.069 5.340 21.802 1.00 38.09 93 SER A N 1
ATOM 738 C CA . SER A 1 93 ? 6.291 5.856 22.399 1.00 38.09 93 SER A CA 1
ATOM 739 C C . SER A 1 93 ? 7.426 5.337 21.527 1.00 38.09 93 SER A C 1
ATOM 741 O O . SER A 1 93 ? 7.503 4.133 21.263 1.00 38.09 93 SER A O 1
ATOM 743 N N . ALA A 1 94 ? 8.260 6.248 21.027 1.00 44.75 94 ALA A N 1
ATOM 744 C CA . ALA A 1 94 ? 9.280 5.995 20.010 1.00 44.75 94 ALA A CA 1
ATOM 745 C C . ALA A 1 94 ? 10.287 4.878 20.379 1.00 44.75 94 ALA A C 1
ATOM 747 O O . ALA A 1 94 ? 11.095 4.472 19.543 1.00 44.75 94 ALA A O 1
ATOM 748 N N . GLU A 1 95 ? 10.220 4.363 21.607 1.00 39.16 95 GLU A N 1
ATOM 749 C CA . GLU A 1 95 ? 11.031 3.282 22.162 1.00 39.16 95 GLU A CA 1
ATOM 750 C C . GLU A 1 95 ? 10.506 1.868 21.876 1.00 39.16 95 GLU A C 1
ATOM 752 O O . GLU A 1 95 ? 11.284 0.921 21.934 1.00 39.16 95 GLU A O 1
ATOM 757 N N . SER A 1 96 ? 9.238 1.684 21.490 1.00 36.03 96 SER A N 1
ATOM 758 C CA . SER A 1 96 ? 8.704 0.364 21.107 1.00 36.03 96 SER A CA 1
ATOM 759 C C . SER A 1 96 ? 8.544 0.238 19.593 1.00 36.03 96 SER A C 1
ATOM 761 O O . SER A 1 96 ? 7.446 0.078 19.065 1.00 36.03 96 SER A O 1
ATOM 763 N N . LYS A 1 97 ? 9.669 0.284 18.869 1.00 40.06 97 LYS A N 1
ATOM 764 C CA . LYS A 1 97 ? 9.756 -0.148 17.462 1.00 40.06 97 LYS A CA 1
ATOM 765 C C . LYS A 1 97 ? 9.675 -1.675 17.368 1.00 40.06 97 LYS A C 1
ATOM 767 O O . LYS A 1 97 ? 10.618 -2.340 16.948 1.00 40.06 97 LYS A O 1
ATOM 772 N N . HIS A 1 98 ? 8.531 -2.252 17.708 1.00 38.19 98 HIS A N 1
ATOM 773 C CA . HIS A 1 98 ? 8.132 -3.475 17.028 1.00 38.19 98 HIS A CA 1
ATOM 774 C C . HIS A 1 98 ? 7.536 -3.033 15.702 1.00 38.19 98 HIS A C 1
ATOM 776 O O . HIS A 1 98 ? 6.353 -2.728 15.590 1.00 38.19 98 HIS A O 1
ATOM 782 N N . ILE A 1 99 ? 8.408 -2.915 14.696 1.00 40.22 99 ILE A N 1
ATOM 783 C CA . ILE A 1 99 ? 7.961 -2.993 13.312 1.00 40.22 99 ILE A CA 1
ATOM 784 C C . ILE A 1 99 ? 7.241 -4.337 13.247 1.00 40.22 99 ILE A C 1
ATOM 786 O O . ILE A 1 99 ? 7.890 -5.380 13.293 1.00 40.22 99 ILE A O 1
ATOM 790 N N . TYR A 1 100 ? 5.909 -4.315 13.224 1.00 38.44 100 TYR A N 1
ATOM 791 C CA . TYR A 1 100 ? 5.133 -5.471 12.815 1.00 38.44 100 TYR A CA 1
ATOM 792 C C . TYR A 1 100 ? 5.438 -5.655 11.329 1.00 38.44 100 TYR A C 1
ATOM 794 O O . TYR A 1 100 ? 4.707 -5.185 10.461 1.00 38.44 100 TYR A O 1
ATOM 802 N N . VAL A 1 101 ? 6.581 -6.283 11.038 1.00 34.91 101 VAL A N 1
ATOM 803 C CA . VAL A 1 101 ? 6.745 -7.038 9.807 1.00 34.91 101 VAL A CA 1
ATOM 804 C C . VAL A 1 101 ? 5.716 -8.135 9.967 1.00 34.91 101 VAL A C 1
ATOM 806 O O . VAL A 1 101 ? 5.902 -9.090 10.715 1.00 34.91 101 VAL A O 1
ATOM 809 N N . VAL A 1 102 ? 4.544 -7.905 9.394 1.00 39.28 102 VAL A N 1
ATOM 810 C CA . VAL A 1 102 ? 3.614 -8.989 9.158 1.00 39.28 102 VAL A CA 1
ATOM 811 C C . VAL A 1 102 ? 4.408 -9.886 8.228 1.00 39.28 102 VAL A C 1
ATOM 813 O O . VAL A 1 102 ? 4.677 -9.486 7.095 1.00 39.28 102 VAL A O 1
ATOM 816 N N . ASP A 1 103 ? 4.884 -11.020 8.743 1.00 31.17 103 ASP A N 1
ATOM 817 C CA . ASP A 1 103 ? 5.228 -12.163 7.910 1.00 31.17 103 ASP A CA 1
ATOM 818 C C . ASP A 1 103 ? 3.960 -12.451 7.107 1.00 31.17 103 ASP A C 1
ATOM 820 O O . ASP A 1 103 ? 3.051 -13.159 7.539 1.00 31.17 103 ASP A O 1
ATOM 824 N N . ILE A 1 104 ? 3.840 -11.780 5.963 1.00 37.19 104 ILE A N 1
ATOM 825 C CA . ILE A 1 104 ? 3.063 -12.284 4.856 1.00 37.19 104 ILE A CA 1
ATOM 826 C C . ILE A 1 104 ? 3.877 -13.502 4.479 1.00 37.19 104 ILE A C 1
ATOM 828 O O . ILE A 1 104 ? 4.916 -13.370 3.833 1.00 37.19 104 ILE A O 1
ATOM 832 N N . ASP A 1 105 ? 3.470 -14.649 5.016 1.00 32.38 105 ASP A N 1
ATOM 833 C CA . ASP A 1 105 ? 3.994 -15.954 4.664 1.00 32.38 105 ASP A CA 1
ATOM 834 C C . ASP A 1 105 ? 3.798 -16.069 3.151 1.00 32.38 105 ASP A C 1
ATOM 836 O O . ASP A 1 105 ? 2.729 -16.406 2.636 1.00 32.38 105 ASP A O 1
ATOM 840 N N . MET A 1 106 ? 4.812 -15.614 2.418 1.00 36.97 106 MET A N 1
ATOM 841 C CA . MET A 1 106 ? 4.831 -15.510 0.975 1.00 36.97 106 MET A CA 1
ATOM 842 C C . MET A 1 106 ? 5.131 -16.907 0.455 1.00 36.97 106 MET A C 1
ATOM 844 O O . MET A 1 106 ? 6.118 -17.144 -0.232 1.00 36.97 106 MET A O 1
ATOM 848 N N . GLN A 1 107 ? 4.229 -17.845 0.739 1.00 35.03 107 GLN A N 1
ATOM 849 C CA . GLN A 1 107 ? 4.059 -19.050 -0.058 1.00 35.03 107 GLN A CA 1
ATOM 850 C C . GLN A 1 107 ? 3.352 -18.673 -1.372 1.00 35.03 107 GLN A C 1
ATOM 852 O O . GLN A 1 107 ? 2.391 -19.304 -1.799 1.00 35.03 107 GLN A O 1
ATOM 857 N N . CYS A 1 108 ? 3.840 -17.621 -2.038 1.00 30.36 108 CYS A N 1
ATOM 858 C CA . CYS A 1 108 ? 3.665 -17.470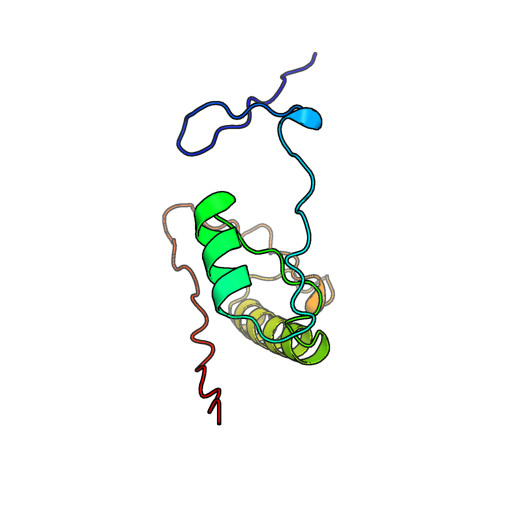 -3.470 1.00 30.36 108 CYS A CA 1
ATOM 859 C C . CYS A 1 108 ? 4.590 -18.501 -4.109 1.00 30.36 108 CYS A C 1
ATOM 861 O O . CYS A 1 108 ? 5.767 -18.248 -4.361 1.00 30.36 108 CYS A O 1
ATOM 863 N N . ASN A 1 109 ? 4.039 -19.691 -4.325 1.00 29.62 109 ASN A N 1
ATOM 864 C CA . ASN A 1 109 ? 4.578 -20.662 -5.256 1.00 29.62 109 ASN A CA 1
ATOM 865 C C . ASN A 1 109 ? 4.495 -20.040 -6.659 1.00 29.62 109 ASN A C 1
ATOM 867 O O . ASN A 1 109 ? 3.491 -20.191 -7.353 1.00 29.62 109 ASN A O 1
ATOM 871 N N . ILE A 1 110 ? 5.514 -19.262 -7.028 1.00 29.91 110 ILE A N 1
ATOM 872 C CA . ILE A 1 110 ? 5.723 -18.823 -8.406 1.00 29.91 110 ILE A CA 1
ATOM 873 C C . ILE A 1 110 ? 6.146 -20.077 -9.173 1.00 29.91 110 ILE A C 1
ATOM 875 O O . ILE A 1 110 ? 7.272 -20.552 -9.024 1.00 29.91 110 ILE A O 1
ATOM 879 N N . ILE A 1 111 ? 5.193 -20.639 -9.915 1.00 34.78 111 ILE A N 1
ATOM 880 C CA . ILE A 1 111 ? 5.449 -21.543 -11.040 1.00 34.78 111 ILE A CA 1
ATOM 881 C C . ILE A 1 111 ? 5.703 -20.669 -12.265 1.00 34.78 111 ILE A C 1
ATOM 883 O O . ILE A 1 111 ? 4.938 -19.692 -12.437 1.00 34.78 111 ILE A O 1
#

Sequence (111 aa):
MTDETTRCFRGQPVEATPEAFGELRPSDVAQHATDELRRRFQADGYLYLPALLDCDTILAARREILERLDRQGYLDRNHPLMDGVAHEKSAVSAESKHIYVVDIDMQCNII